Protein AF-A0A2T6DTH4-F1 (afdb_monomer)

Foldseek 3Di:
DDDDDDDDDDDDDDDPPPPVVVVVVVVVVVVVVVVVPDPDDPPPDPDQFKEKEKEFEQDQFKKWKWKAAVPGDIDDIDIDHHRDIDMDIGGFAKIKMKMFTQDPVRDGPDIDIDMDGGDGPHYHYHYDDDPDDPPPPDDDDD

Nearest PDB structures (foldseek):
  8wdk-assembly1_V  TM=6.087E-01  e=9.591E-04  Homo sapiens
  6fwv-assembly1_A  TM=6.649E-01  e=4.064E-03  Bacillus anthracis
  4w9k-assembly3_I  TM=5.792E-01  e=1.974E-03  Homo sapiens
  8qu8-assembly1_A  TM=5.866E-01  e=6.700E-03  Homo sapiens
  8zvj-assembly1_C  TM=5.187E-01  e=5.075E-03  Homo sapiens

Sequence (142 aa):
MLRAVFRAVTAPAARRRFAYGAAVVAALLLVGVFVWRRPGTLRRLTGTAVARLEIVNLCDRTWSIAAAKPGSRPSEPWTIPPKETRTWELPEGEYAFVQALVGPDDKPESTRTFSMQLSADETYRWKLVTLLTDDSGGRSAP

Mean predicted aligned error: 15.82 Å

pLDDT: mean 76.27, std 21.65, range [38.75, 98.06]

Radius of gyration: 34.54 Å; Cα contacts (8 Å, |Δi|>4): 202; chains: 1; bounding box: 94×69×103 Å

Solvent-accessible surface area (backbone atoms only — not comparable to full-atom values): 8994 Å² total; per-residue (Å²): 131,90,87,79,90,87,89,86,87,82,85,79,98,82,86,79,78,69,72,64,60,58,55,55,54,54,52,53,52,53,54,55,54,60,61,70,72,54,90,72,84,82,74,82,81,87,64,86,55,36,15,38,40,39,41,34,31,72,33,95,49,37,34,36,38,29,47,20,43,84,100,47,77,63,47,79,68,45,78,44,53,48,64,39,72,50,78,48,80,40,65,49,46,60,32,42,37,39,40,26,40,39,41,95,83,77,42,74,74,49,75,50,75,51,76,49,78,40,52,53,77,41,79,46,80,46,76,46,75,75,88,76,76,80,85,76,87,76,76,85,75,135

Structure (mmCIF, N/CA/C/O backbone):
data_AF-A0A2T6DTH4-F1
#
_entry.id   AF-A0A2T6DTH4-F1
#
loop_
_atom_site.group_PDB
_atom_site.id
_atom_site.type_symbol
_atom_site.label_atom_id
_atom_site.label_alt_id
_atom_site.label_comp_id
_atom_site.label_asym_id
_atom_site.label_entity_id
_atom_site.label_seq_id
_atom_site.pdbx_PDB_ins_code
_atom_site.Cartn_x
_atom_site.Cartn_y
_atom_site.Cartn_z
_atom_site.occupancy
_atom_site.B_iso_or_equiv
_atom_site.auth_seq_id
_atom_site.auth_comp_id
_atom_site.auth_asym_id
_atom_site.auth_atom_id
_atom_site.pdbx_PDB_model_num
ATOM 1 N N . MET A 1 1 ? -79.738 -50.407 56.975 1.00 38.75 1 MET A N 1
ATOM 2 C CA .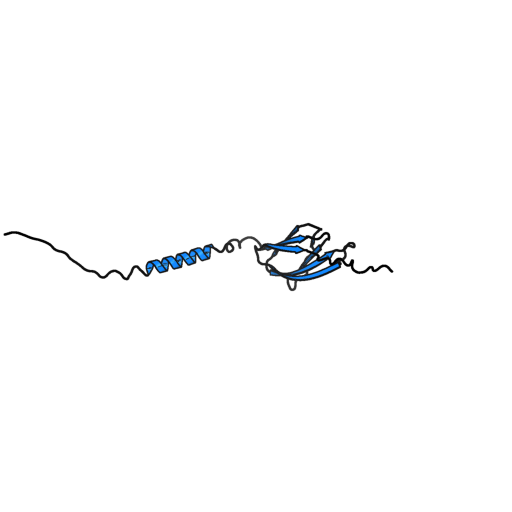 MET A 1 1 ? -78.531 -51.118 56.495 1.00 38.75 1 MET A CA 1
ATOM 3 C C . MET A 1 1 ? -77.645 -50.128 55.742 1.00 38.75 1 MET A C 1
ATOM 5 O O . MET A 1 1 ? -78.193 -49.282 55.053 1.00 38.75 1 MET A O 1
ATOM 9 N N . LEU A 1 2 ? -76.322 -50.208 55.958 1.00 39.44 2 LEU A N 1
ATOM 10 C CA . LEU A 1 2 ? -75.200 -50.102 54.992 1.00 39.44 2 LEU A CA 1
ATOM 11 C C . LEU A 1 2 ? -75.587 -49.789 53.519 1.00 39.44 2 LEU A C 1
ATOM 13 O O . LEU A 1 2 ? -76.546 -50.384 53.051 1.00 39.44 2 LEU A O 1
ATOM 17 N N . ARG A 1 3 ? -74.888 -49.021 52.659 1.00 39.38 3 ARG A N 1
ATOM 18 C CA . ARG A 1 3 ? -73.537 -48.383 52.530 1.00 39.38 3 ARG A CA 1
ATOM 19 C C . ARG A 1 3 ? -73.664 -47.333 51.368 1.00 39.38 3 ARG A C 1
ATOM 21 O O . ARG A 1 3 ? -74.616 -47.457 50.610 1.00 39.38 3 ARG A O 1
ATOM 28 N N . ALA A 1 4 ? -72.785 -46.364 51.055 1.00 46.50 4 ALA A N 1
ATOM 29 C CA . ALA A 1 4 ? -71.625 -45.719 51.703 1.00 46.50 4 ALA A CA 1
ATOM 30 C C . ALA A 1 4 ? -71.079 -44.536 50.831 1.00 46.50 4 ALA A C 1
ATOM 32 O O . ALA A 1 4 ? -71.357 -44.506 49.643 1.00 46.50 4 ALA A O 1
ATOM 33 N N . VAL A 1 5 ? -70.286 -43.622 51.432 1.00 49.88 5 VAL A N 1
ATOM 34 C CA . VAL A 1 5 ? -69.064 -42.909 50.923 1.00 49.88 5 VAL A CA 1
ATOM 35 C C . VAL A 1 5 ? -69.034 -42.455 49.426 1.00 49.88 5 VAL A C 1
ATOM 37 O O . VAL A 1 5 ? -69.076 -43.285 48.530 1.00 49.88 5 VAL A O 1
ATOM 40 N N . PHE A 1 6 ? -68.871 -41.162 49.076 1.00 47.31 6 PHE A N 1
ATOM 41 C CA . PHE A 1 6 ? -67.556 -40.470 49.013 1.00 47.31 6 PHE A CA 1
ATOM 42 C C . PHE A 1 6 ? -67.629 -38.920 49.031 1.00 47.31 6 PHE A C 1
ATOM 44 O O . PHE A 1 6 ? -68.554 -38.313 48.499 1.00 47.31 6 PHE A O 1
ATOM 51 N N . ARG A 1 7 ? -66.588 -38.280 49.595 1.00 46.00 7 ARG A N 1
ATOM 52 C CA . ARG A 1 7 ? -66.260 -36.838 49.466 1.00 46.00 7 ARG A CA 1
ATOM 53 C C . ARG A 1 7 ? -65.436 -36.565 48.194 1.00 46.00 7 ARG A C 1
ATOM 55 O O . ARG A 1 7 ? -64.584 -37.388 47.890 1.00 46.00 7 ARG A O 1
ATOM 62 N N . ALA A 1 8 ? -65.538 -35.363 47.614 1.00 41.84 8 ALA A N 1
ATOM 63 C CA . ALA A 1 8 ? -64.416 -34.465 47.236 1.00 41.84 8 ALA A CA 1
ATOM 64 C C . ALA A 1 8 ? -64.983 -33.262 46.435 1.00 41.84 8 ALA A C 1
ATOM 66 O O . ALA A 1 8 ? -65.789 -33.485 45.545 1.00 41.84 8 ALA A O 1
ATOM 67 N N . VAL A 1 9 ? -64.779 -31.970 46.735 1.00 41.50 9 VAL A N 1
ATOM 68 C CA . VAL A 1 9 ? -63.594 -31.160 47.119 1.00 41.50 9 VAL A CA 1
ATOM 69 C C . VAL A 1 9 ? -62.938 -30.445 45.915 1.00 41.50 9 VAL A C 1
ATOM 71 O O . VAL A 1 9 ? -62.218 -31.039 45.125 1.00 41.50 9 VAL A O 1
ATOM 74 N N . THR A 1 10 ? -63.181 -29.125 45.885 1.00 44.28 10 THR A N 1
ATOM 75 C CA . THR A 1 10 ? -62.393 -27.999 45.322 1.00 44.28 10 THR A CA 1
ATOM 76 C C . THR A 1 10 ? -62.205 -27.752 43.810 1.00 44.28 10 THR A C 1
ATOM 78 O O . THR A 1 10 ? -61.765 -28.588 43.033 1.00 44.28 10 THR A O 1
ATOM 81 N N . ALA A 1 11 ? -62.429 -26.467 43.494 1.00 48.53 11 ALA A N 1
ATOM 82 C CA . ALA A 1 11 ? -61.803 -25.565 42.509 1.00 48.53 11 ALA A CA 1
ATOM 83 C C . ALA A 1 11 ? -60.243 -25.712 42.395 1.00 48.53 11 ALA A C 1
ATOM 85 O O . ALA A 1 11 ? -59.687 -26.421 43.232 1.00 48.53 11 ALA A O 1
ATOM 86 N N . PRO A 1 12 ? -59.487 -25.022 41.485 1.00 50.50 12 PRO A N 1
ATOM 87 C CA . PRO A 1 12 ? -59.800 -23.696 40.927 1.00 50.50 12 PRO A CA 1
ATOM 88 C C . PRO A 1 12 ? -59.339 -23.338 39.492 1.00 50.50 12 PRO A C 1
ATOM 90 O O . PRO A 1 12 ? -58.609 -24.046 38.799 1.00 50.50 12 PRO A O 1
ATOM 93 N N . ALA A 1 13 ? -59.735 -22.132 39.071 1.00 52.84 13 ALA A N 1
ATOM 94 C CA . ALA A 1 13 ? -59.249 -21.464 37.869 1.00 52.84 13 ALA A CA 1
ATOM 95 C C . ALA A 1 13 ? -57.772 -21.029 38.008 1.00 52.84 13 ALA A C 1
ATOM 97 O O . ALA A 1 13 ? -57.468 -20.012 38.627 1.00 52.84 13 ALA A O 1
ATOM 98 N N . ALA A 1 14 ? -56.848 -21.772 37.388 1.00 46.47 14 ALA A N 1
ATOM 99 C CA . ALA A 1 14 ? -55.410 -21.484 37.440 1.00 46.47 14 ALA A CA 1
ATOM 100 C C . ALA A 1 14 ? -54.678 -21.800 36.114 1.00 46.47 14 ALA A C 1
ATOM 102 O O . ALA A 1 14 ? -53.798 -22.653 36.068 1.00 46.47 14 ALA A O 1
ATOM 103 N N . ARG A 1 15 ? -55.035 -21.124 35.006 1.00 51.44 15 ARG A N 1
ATOM 104 C CA . ARG A 1 15 ? -54.416 -21.362 33.673 1.00 51.44 15 ARG A CA 1
ATOM 105 C C . ARG A 1 15 ? -53.818 -20.140 32.949 1.00 51.44 15 ARG A C 1
ATOM 107 O O . ARG A 1 15 ? -53.357 -20.288 31.825 1.00 51.44 15 ARG A O 1
ATOM 114 N N . ARG A 1 16 ? -53.787 -18.940 33.550 1.00 51.50 16 ARG A N 1
ATOM 115 C CA . ARG A 1 16 ? -53.368 -17.695 32.850 1.00 51.50 16 ARG A CA 1
ATOM 116 C C . ARG A 1 16 ? -52.018 -17.074 33.252 1.00 51.50 16 ARG A C 1
ATOM 118 O O . ARG A 1 16 ? -51.630 -16.087 32.643 1.00 51.50 16 ARG A O 1
ATOM 125 N N . ARG A 1 17 ? -51.281 -17.619 34.231 1.00 49.06 17 ARG A N 1
ATOM 126 C CA . ARG A 1 17 ? -50.027 -16.996 34.728 1.00 49.06 17 ARG A CA 1
ATOM 127 C C . ARG A 1 17 ? -48.716 -17.537 34.132 1.00 49.06 17 ARG A C 1
ATOM 129 O O . ARG A 1 17 ? -47.696 -16.881 34.281 1.00 49.06 17 ARG A O 1
ATOM 136 N N . PHE A 1 18 ? -48.727 -18.667 33.421 1.00 46.66 18 PHE A N 1
ATOM 137 C CA . PHE A 1 18 ? -47.492 -19.287 32.906 1.00 46.66 18 PHE A CA 1
ATOM 138 C C . PHE A 1 18 ? -46.999 -18.754 31.547 1.00 46.66 18 PHE A C 1
ATOM 140 O O . PHE A 1 18 ? -45.819 -18.892 31.242 1.00 46.66 18 PHE A O 1
ATOM 147 N N . ALA A 1 19 ? -47.853 -18.109 30.743 1.00 50.75 19 ALA A N 1
ATOM 148 C CA . ALA A 1 19 ? -47.486 -17.687 29.384 1.00 50.75 19 ALA A CA 1
ATOM 149 C C . ALA A 1 19 ? -46.454 -16.538 29.334 1.00 50.75 19 ALA A C 1
ATOM 151 O O . ALA A 1 19 ? -45.647 -16.478 28.411 1.00 50.75 19 ALA A O 1
ATOM 152 N N . TYR A 1 20 ? -46.446 -15.644 30.328 1.00 48.25 20 TYR A N 1
ATOM 153 C CA . TYR A 1 20 ? -45.574 -14.461 30.323 1.00 48.25 20 TYR A CA 1
ATOM 154 C C . TYR A 1 20 ? -44.123 -14.751 30.739 1.00 48.25 20 TYR A C 1
ATOM 156 O O . TYR A 1 20 ? -43.215 -14.061 30.283 1.00 48.25 20 TYR A O 1
ATOM 164 N N . GLY A 1 21 ? -43.877 -15.782 31.558 1.00 47.66 21 GLY A N 1
ATOM 165 C CA . GLY A 1 21 ? -42.522 -16.110 32.022 1.00 47.66 21 GLY A CA 1
ATOM 166 C C . GLY A 1 21 ? -41.600 -16.599 30.900 1.00 47.66 21 GLY A C 1
ATOM 167 O O . GLY A 1 21 ? -40.449 -16.178 30.813 1.00 47.66 21 GLY A O 1
ATOM 168 N N . ALA A 1 22 ? -42.118 -17.439 29.998 1.00 52.84 22 ALA A N 1
ATOM 169 C CA . ALA A 1 22 ? -41.331 -18.022 28.910 1.00 52.84 22 ALA A CA 1
ATOM 170 C C . ALA A 1 22 ? -40.858 -16.977 27.881 1.00 52.84 22 ALA A C 1
ATOM 172 O O . ALA A 1 22 ? -39.717 -17.034 27.422 1.00 52.84 22 ALA A O 1
ATOM 173 N N . ALA A 1 23 ? -41.704 -15.993 27.553 1.00 54.38 23 ALA A N 1
ATOM 174 C CA . ALA A 1 23 ? -41.385 -14.959 26.568 1.00 54.38 23 ALA A CA 1
ATOM 175 C C . ALA A 1 23 ? -40.232 -14.041 27.020 1.00 54.38 23 ALA A C 1
ATOM 177 O O . ALA A 1 23 ? -39.360 -13.704 26.219 1.00 54.38 23 ALA A O 1
ATOM 178 N N . VAL A 1 24 ? -40.188 -13.678 28.308 1.00 56.38 24 VAL A N 1
ATOM 179 C CA . VAL A 1 24 ? -39.130 -12.816 28.865 1.00 56.38 24 VAL A CA 1
ATOM 180 C C . VAL A 1 24 ? -37.779 -13.539 28.893 1.00 56.38 24 VAL A C 1
ATOM 182 O O . VAL A 1 24 ? -36.764 -12.952 28.523 1.00 56.38 24 VAL A O 1
ATOM 185 N N . VAL A 1 25 ? -37.756 -14.827 29.254 1.00 58.56 25 VAL A N 1
ATOM 186 C CA . VAL A 1 25 ? -36.523 -15.636 29.241 1.00 58.56 25 VAL A CA 1
ATOM 187 C C . VAL A 1 25 ? -35.986 -15.810 27.815 1.00 58.56 25 VAL A C 1
ATOM 189 O O . VAL A 1 25 ? -34.786 -15.653 27.594 1.00 58.56 25 VAL A O 1
ATOM 192 N N . ALA A 1 26 ? -36.857 -16.056 26.830 1.00 57.34 26 ALA A N 1
ATOM 193 C CA . ALA A 1 26 ? -36.452 -16.157 25.426 1.00 57.34 26 ALA A CA 1
ATOM 194 C C . ALA A 1 26 ? -35.854 -14.840 24.889 1.00 57.34 26 ALA A C 1
ATOM 196 O O . ALA A 1 26 ? -34.822 -14.861 24.217 1.00 57.34 26 ALA A O 1
ATOM 197 N N . ALA A 1 27 ? -36.450 -13.691 25.230 1.00 56.59 27 ALA A N 1
ATOM 198 C CA . ALA A 1 27 ? -35.930 -12.380 24.843 1.00 56.59 27 ALA A CA 1
ATOM 199 C C . ALA A 1 27 ? -34.546 -12.090 25.458 1.00 56.59 27 ALA A C 1
ATOM 201 O O . ALA A 1 27 ? -33.646 -11.625 24.758 1.00 56.59 27 ALA A O 1
ATOM 202 N N . LEU A 1 28 ? -34.343 -12.414 26.740 1.00 56.06 28 LEU A N 1
ATOM 203 C CA . LEU A 1 28 ? -33.055 -12.222 27.420 1.00 56.06 28 LEU A CA 1
ATOM 204 C C . LEU A 1 28 ? -31.945 -13.120 26.850 1.00 56.06 28 LEU A C 1
ATOM 206 O O . LEU A 1 28 ? -30.815 -12.660 26.684 1.00 56.06 28 LEU A O 1
ATOM 210 N N . LEU A 1 29 ? -32.262 -14.367 26.482 1.00 55.12 29 LEU A N 1
ATOM 211 C CA . LEU A 1 29 ? -31.306 -15.266 25.823 1.00 55.12 29 LEU A CA 1
ATOM 212 C C . LEU A 1 29 ? -30.890 -14.754 24.434 1.00 55.12 29 LEU A C 1
ATOM 214 O O . LEU A 1 29 ? -29.708 -14.810 24.096 1.00 55.12 29 LEU A O 1
ATOM 218 N N . LEU A 1 30 ? -31.821 -14.195 23.652 1.00 51.69 30 LEU A N 1
ATOM 219 C CA . LEU A 1 30 ? -31.501 -13.603 22.348 1.00 51.69 30 LEU A CA 1
ATOM 220 C C . LEU A 1 30 ? -30.589 -12.373 22.474 1.00 51.69 30 LEU A C 1
ATOM 222 O O . LEU A 1 30 ? -29.631 -12.254 21.710 1.00 51.69 30 LEU A O 1
ATOM 226 N N . VAL A 1 31 ? -30.818 -11.499 23.461 1.00 54.09 31 VAL A N 1
ATOM 227 C CA . VAL A 1 31 ? -29.934 -10.345 23.723 1.00 54.09 31 VAL A CA 1
ATOM 228 C C . VAL A 1 31 ? -28.539 -10.802 24.170 1.00 54.09 31 VAL A C 1
ATOM 230 O O . VAL A 1 31 ? -27.542 -10.288 23.662 1.00 54.09 31 VAL A O 1
ATOM 233 N N . GLY A 1 32 ? -28.444 -11.808 25.048 1.00 47.25 32 GLY A N 1
ATOM 234 C CA . GLY A 1 32 ? -27.160 -12.357 25.503 1.00 47.25 32 GLY A CA 1
ATOM 235 C C . GLY A 1 32 ? -26.307 -12.937 24.368 1.00 47.25 32 GLY A C 1
ATOM 236 O O . GLY A 1 32 ? -25.121 -12.623 24.258 1.00 47.25 32 GLY A O 1
ATOM 237 N N . VAL A 1 33 ? -26.913 -13.721 23.470 1.00 53.28 33 VAL A N 1
ATOM 238 C CA . VAL A 1 33 ? -26.211 -14.291 22.304 1.00 53.28 33 VAL A CA 1
ATOM 239 C C . VAL A 1 33 ? -25.806 -13.206 21.297 1.00 53.28 33 VAL A C 1
ATOM 241 O O . VAL A 1 33 ? -24.733 -13.295 20.698 1.00 53.28 33 VAL A O 1
ATOM 244 N N . PHE A 1 34 ? -26.610 -12.149 21.133 1.00 46.25 34 PHE A N 1
ATOM 245 C CA . PHE A 1 34 ? -26.295 -11.053 20.211 1.00 46.25 34 PHE A CA 1
ATOM 246 C C . PHE A 1 34 ? -25.096 -10.207 20.673 1.00 46.25 34 PHE A C 1
ATOM 248 O O . PHE A 1 34 ? -24.294 -9.776 19.845 1.00 46.25 34 PHE A O 1
ATOM 255 N N . VAL A 1 35 ? -24.918 -10.023 21.988 1.00 51.88 35 VAL A N 1
ATOM 256 C CA . VAL A 1 35 ? -23.728 -9.360 22.554 1.00 51.88 35 VAL A CA 1
ATOM 257 C C . VAL A 1 35 ? -22.471 -10.218 22.374 1.00 51.88 35 VAL A C 1
ATOM 259 O O . VAL A 1 35 ? -21.408 -9.688 22.055 1.00 51.88 35 VAL A O 1
ATOM 262 N N . TRP A 1 36 ? -22.578 -11.545 22.508 1.00 46.56 36 TRP A N 1
ATOM 263 C CA . TRP A 1 36 ? -21.414 -12.437 22.422 1.00 46.56 36 TRP A CA 1
ATOM 264 C C . TRP A 1 36 ? -20.893 -12.649 20.989 1.00 46.56 36 TRP A C 1
ATOM 266 O O . TRP A 1 36 ? -19.750 -13.061 20.800 1.00 46.56 36 TRP A O 1
ATOM 276 N N . ARG A 1 37 ? -21.683 -12.298 19.962 1.00 47.78 37 ARG A N 1
ATOM 277 C CA . ARG A 1 37 ? -21.281 -12.381 18.546 1.00 47.78 37 ARG A CA 1
ATOM 278 C C . ARG A 1 37 ? -20.557 -11.137 18.002 1.00 47.78 37 ARG A C 1
ATOM 280 O O . ARG A 1 37 ? -20.435 -11.003 16.787 1.00 47.78 37 ARG A O 1
ATOM 287 N N . ARG A 1 38 ? -20.046 -10.252 18.871 1.00 47.38 38 ARG A N 1
ATOM 288 C CA . ARG A 1 38 ? -19.096 -9.180 18.506 1.00 47.38 38 ARG A CA 1
ATOM 289 C C . ARG A 1 38 ? -17.666 -9.503 18.972 1.00 47.38 38 ARG A C 1
ATOM 291 O O . ARG A 1 38 ? -17.249 -9.020 20.027 1.00 47.38 38 ARG A O 1
ATOM 298 N N . PRO A 1 39 ? -16.878 -10.273 18.198 1.00 47.56 39 PRO A N 1
ATOM 299 C CA . PRO A 1 39 ? -15.441 -10.368 18.425 1.00 47.56 39 PRO A CA 1
ATOM 300 C C . PRO A 1 39 ? -14.791 -9.017 18.078 1.00 47.56 39 PRO A C 1
ATOM 302 O O . PRO A 1 39 ? -14.644 -8.686 16.908 1.00 47.56 39 PRO A O 1
ATOM 305 N N . GLY A 1 40 ? -14.439 -8.212 19.087 1.00 53.28 40 GLY A N 1
ATOM 306 C CA . GLY A 1 40 ? -13.714 -6.950 18.862 1.00 53.28 40 GLY A CA 1
ATOM 307 C C . GLY A 1 40 ? -13.572 -6.011 20.066 1.00 53.28 40 GLY A C 1
ATOM 308 O O . GLY A 1 40 ? -12.606 -5.264 20.149 1.00 53.28 40 GLY A O 1
ATOM 309 N N . THR A 1 41 ? -14.473 -6.046 21.051 1.00 52.44 41 THR A N 1
ATOM 310 C CA . THR A 1 41 ? -14.518 -5.007 22.106 1.00 52.44 41 THR A CA 1
ATOM 311 C C . THR A 1 41 ? -13.519 -5.154 23.262 1.00 52.44 41 THR A C 1
ATOM 313 O O . THR A 1 41 ? -13.431 -4.240 24.078 1.00 52.44 41 THR A O 1
ATOM 316 N N . LEU A 1 42 ? -12.755 -6.251 23.360 1.00 51.84 42 LEU A N 1
ATOM 317 C CA . LEU A 1 42 ? -11.928 -6.550 24.548 1.00 51.84 42 LEU A CA 1
ATOM 318 C C . LEU A 1 42 ?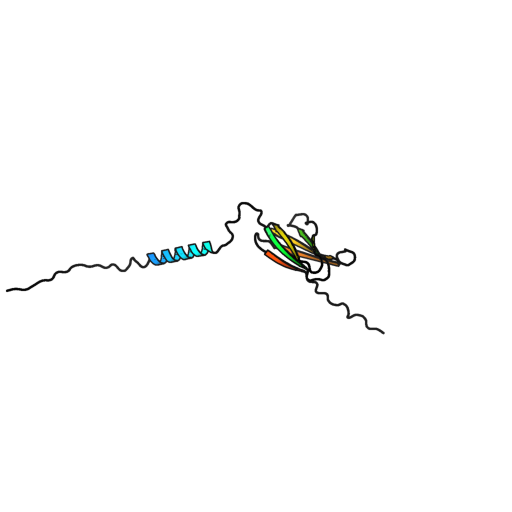 -10.406 -6.397 24.372 1.00 51.84 42 LEU A C 1
ATOM 320 O O . LEU A 1 42 ? -9.680 -6.524 25.354 1.00 51.84 42 LEU A O 1
ATOM 324 N N . ARG A 1 43 ? -9.887 -6.089 23.173 1.00 49.09 43 ARG A N 1
ATOM 325 C CA . ARG A 1 43 ? -8.426 -5.983 22.937 1.00 49.09 43 ARG A CA 1
ATOM 326 C C . ARG A 1 43 ? -7.849 -4.567 23.126 1.00 49.09 43 ARG A C 1
ATOM 328 O O . ARG A 1 43 ? -6.701 -4.303 22.788 1.00 49.09 43 ARG A O 1
ATOM 335 N N . ARG A 1 44 ? -8.632 -3.639 23.682 1.00 50.03 44 ARG A N 1
ATOM 336 C CA . ARG A 1 44 ? -8.378 -2.187 23.636 1.00 50.03 44 ARG A CA 1
ATOM 337 C C . ARG A 1 44 ? -7.648 -1.621 24.869 1.00 50.03 44 ARG A C 1
ATOM 339 O O . ARG A 1 44 ? -8.060 -0.587 25.384 1.00 50.03 44 ARG A O 1
ATOM 346 N N . LEU A 1 45 ? -6.612 -2.305 25.375 1.00 53.84 45 LEU A N 1
ATOM 347 C CA . LEU A 1 45 ? -5.955 -1.928 26.646 1.00 53.84 45 LEU A CA 1
ATOM 348 C C . LEU A 1 45 ? -4.424 -1.748 26.633 1.00 53.84 45 LEU A C 1
ATOM 350 O O . LEU A 1 45 ? -3.921 -1.133 27.568 1.00 53.84 45 LEU A O 1
ATOM 354 N N . THR A 1 46 ? -3.670 -2.223 25.631 1.00 57.19 46 THR A N 1
ATOM 355 C CA . THR A 1 46 ? -2.183 -2.159 25.679 1.00 57.19 46 THR A CA 1
ATOM 356 C C . THR A 1 46 ? -1.449 -1.954 24.345 1.00 57.19 46 THR A C 1
ATOM 358 O O . THR A 1 46 ? -0.221 -1.967 24.335 1.00 57.19 46 THR A O 1
ATOM 361 N N . GLY A 1 47 ? -2.140 -1.728 23.224 1.00 62.03 47 GLY A N 1
ATOM 362 C CA . GLY A 1 47 ? -1.490 -1.470 21.932 1.00 62.03 47 GLY A CA 1
ATOM 363 C C . GLY A 1 47 ? -2.216 -0.409 21.114 1.00 62.03 47 GLY A C 1
ATOM 364 O O . GLY A 1 47 ? -3.444 -0.334 21.153 1.00 62.03 47 GLY A O 1
ATOM 365 N N . THR A 1 48 ? -1.461 0.401 20.367 1.00 73.75 48 THR A N 1
ATOM 366 C CA . THR A 1 48 ? -2.025 1.288 19.340 1.00 73.75 48 THR A CA 1
ATOM 367 C C . THR A 1 48 ? -2.757 0.427 18.321 1.00 73.75 48 THR A C 1
ATOM 369 O O . THR A 1 48 ? -2.158 -0.466 17.726 1.00 73.75 48 THR A O 1
ATOM 372 N N . ALA A 1 49 ? -4.050 0.673 18.136 1.00 84.88 49 ALA A N 1
ATOM 373 C CA . ALA A 1 49 ? -4.854 -0.115 17.219 1.00 84.88 49 ALA A CA 1
ATOM 374 C C . ALA A 1 49 ? -4.465 0.231 15.768 1.00 84.88 49 ALA A C 1
ATOM 376 O O . ALA A 1 49 ? -4.550 1.390 15.349 1.00 84.88 49 ALA A O 1
ATOM 377 N N . VAL A 1 50 ? -3.976 -0.769 15.031 1.00 93.12 50 VAL A N 1
ATOM 378 C CA . VAL A 1 50 ? -3.449 -0.620 13.667 1.00 93.12 50 VAL A CA 1
ATOM 379 C C . VAL A 1 50 ? -4.307 -1.380 12.666 1.00 93.12 50 VAL A C 1
ATOM 381 O O . VAL A 1 50 ? -4.804 -2.469 12.946 1.00 93.12 50 VAL A O 1
ATOM 384 N N . ALA A 1 51 ? -4.464 -0.792 11.489 1.00 96.31 51 ALA A N 1
ATOM 385 C CA . ALA A 1 51 ? -4.885 -1.464 10.276 1.00 96.31 51 ALA A CA 1
ATOM 386 C C . ALA A 1 51 ? -3.664 -2.096 9.598 1.00 96.31 51 ALA A C 1
ATOM 388 O O . ALA A 1 51 ? -2.570 -1.519 9.598 1.00 96.31 51 ALA A O 1
ATOM 389 N N . ARG A 1 52 ? -3.856 -3.249 8.958 1.00 96.75 52 ARG A N 1
ATOM 390 C CA . ARG A 1 52 ? -2.833 -3.893 8.130 1.00 96.75 52 ARG A CA 1
ATOM 391 C C . ARG A 1 52 ? -3.158 -3.701 6.654 1.00 96.75 52 ARG A C 1
ATOM 393 O O . ARG A 1 52 ? -4.249 -4.040 6.211 1.00 96.75 52 ARG A O 1
ATOM 400 N N . LEU A 1 53 ? -2.203 -3.199 5.880 1.00 97.38 53 LEU A N 1
ATOM 401 C CA . LEU A 1 53 ? -2.319 -3.015 4.438 1.00 97.38 53 LEU A CA 1
ATOM 402 C C . LEU A 1 53 ? -1.308 -3.918 3.721 1.00 97.38 53 LEU A C 1
ATOM 404 O O . LEU A 1 53 ? -0.106 -3.667 3.742 1.00 97.38 53 LEU A O 1
ATOM 408 N N . GLU A 1 54 ? -1.800 -4.980 3.088 1.00 98.06 54 GLU A N 1
ATOM 409 C CA . GLU A 1 54 ? -1.018 -5.865 2.224 1.00 98.06 54 GLU A CA 1
ATOM 410 C C . GLU A 1 54 ? -1.006 -5.313 0.796 1.00 98.06 54 GLU A C 1
ATOM 412 O O . GLU A 1 54 ? -2.025 -5.340 0.097 1.00 98.06 54 GLU A O 1
ATOM 417 N N . ILE A 1 55 ? 0.149 -4.824 0.350 1.00 97.31 55 ILE A N 1
ATOM 418 C CA . ILE A 1 55 ? 0.346 -4.280 -0.992 1.00 97.31 55 ILE A CA 1
ATOM 419 C C . ILE A 1 55 ? 1.077 -5.324 -1.836 1.00 97.31 55 ILE A C 1
ATOM 421 O O . ILE A 1 55 ? 2.236 -5.653 -1.586 1.00 97.31 55 ILE A O 1
ATOM 425 N N . VAL A 1 56 ? 0.380 -5.866 -2.832 1.00 97.75 56 VAL A N 1
ATOM 426 C CA . VAL A 1 56 ? 0.853 -6.938 -3.716 1.00 97.75 56 VAL A CA 1
ATOM 427 C C . VAL A 1 56 ? 1.196 -6.342 -5.074 1.00 97.75 56 VAL A C 1
ATOM 429 O O . VAL A 1 56 ? 0.293 -5.935 -5.809 1.00 97.75 56 VAL A O 1
ATOM 432 N N . ASN A 1 57 ? 2.473 -6.322 -5.443 1.00 96.88 57 ASN A N 1
ATOM 433 C CA . ASN A 1 57 ? 2.885 -5.942 -6.786 1.00 96.88 57 ASN A CA 1
ATOM 434 C C . ASN A 1 57 ? 2.744 -7.133 -7.738 1.00 96.88 57 ASN A C 1
ATOM 436 O O . ASN A 1 57 ? 3.444 -8.130 -7.604 1.00 96.88 57 ASN A O 1
ATOM 440 N N . LEU A 1 58 ? 1.836 -7.040 -8.712 1.00 95.62 58 LEU A N 1
ATOM 441 C CA . LEU A 1 58 ? 1.682 -8.057 -9.759 1.00 95.62 58 LEU A CA 1
ATOM 442 C C . LEU A 1 58 ? 2.433 -7.687 -11.050 1.00 95.62 58 LEU A C 1
ATOM 444 O O . LEU A 1 58 ? 2.488 -8.488 -11.985 1.00 95.62 58 LEU A O 1
ATOM 448 N N . CYS A 1 59 ? 3.034 -6.497 -11.100 1.00 92.81 59 CYS A N 1
ATOM 449 C CA . CYS A 1 59 ? 3.744 -5.963 -12.257 1.00 92.81 59 CYS A CA 1
ATOM 450 C C . CYS A 1 59 ? 5.203 -6.443 -12.307 1.00 92.81 59 CYS A C 1
ATOM 452 O O . CYS A 1 59 ? 5.776 -6.884 -11.309 1.00 92.81 59 CYS A O 1
ATOM 454 N N . ASP A 1 60 ? 5.815 -6.288 -13.479 1.00 92.56 60 ASP A N 1
ATOM 455 C CA . ASP A 1 60 ? 7.246 -6.513 -13.742 1.00 92.56 60 ASP A CA 1
ATOM 456 C C . ASP A 1 60 ? 8.089 -5.235 -13.545 1.00 92.56 60 ASP A C 1
ATOM 458 O O . ASP A 1 60 ? 9.235 -5.153 -13.974 1.00 92.56 60 ASP A O 1
ATOM 462 N N . ARG A 1 61 ? 7.508 -4.217 -12.897 1.00 91.88 61 ARG A N 1
ATOM 463 C CA . ARG 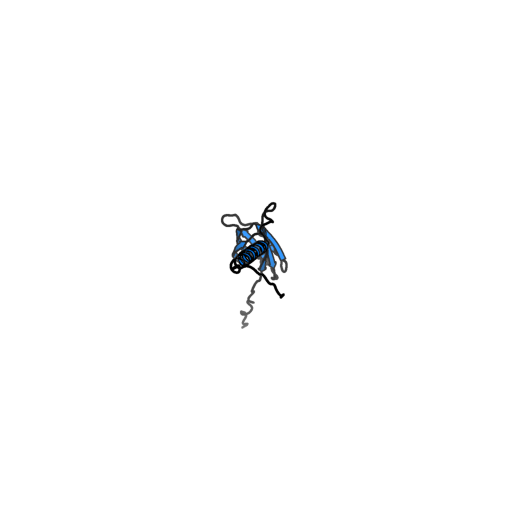A 1 61 ? 8.117 -2.911 -12.611 1.00 91.88 61 ARG A CA 1
ATOM 464 C C . ARG A 1 61 ? 7.980 -2.560 -11.135 1.00 91.88 61 ARG A C 1
ATOM 466 O O . ARG A 1 61 ? 7.046 -3.008 -10.463 1.00 91.88 61 ARG A O 1
ATOM 473 N N . THR A 1 62 ? 8.911 -1.749 -10.654 1.00 95.31 62 THR A N 1
ATOM 474 C CA . THR A 1 62 ? 8.940 -1.237 -9.284 1.00 95.31 62 THR A CA 1
ATOM 475 C C . THR A 1 62 ? 7.856 -0.179 -9.078 1.00 95.31 62 THR A C 1
ATOM 477 O O . THR A 1 62 ? 7.599 0.649 -9.952 1.00 95.31 62 THR A O 1
ATOM 480 N N . TRP A 1 63 ? 7.237 -0.181 -7.901 1.00 96.81 63 TRP A N 1
ATOM 481 C CA . TRP A 1 63 ? 6.323 0.874 -7.462 1.00 96.81 63 TRP A CA 1
ATOM 482 C C . TRP A 1 63 ? 6.885 1.612 -6.250 1.00 96.81 63 TRP A C 1
ATOM 484 O O . TRP A 1 63 ? 7.606 1.031 -5.445 1.00 96.81 63 TRP A O 1
ATOM 494 N N . SER A 1 64 ? 6.513 2.878 -6.097 1.00 96.88 64 SER A N 1
ATOM 495 C CA . SER A 1 64 ? 6.787 3.697 -4.917 1.00 96.88 64 SER A CA 1
ATOM 496 C C . SER A 1 64 ? 5.463 4.189 -4.335 1.00 96.88 64 SER A C 1
ATOM 498 O O . SER A 1 64 ? 4.648 4.767 -5.058 1.00 96.88 64 SER A O 1
ATOM 500 N N . ILE A 1 65 ? 5.214 3.914 -3.053 1.00 97.19 65 ILE A N 1
ATOM 501 C CA . ILE A 1 65 ? 3.951 4.218 -2.370 1.00 97.19 65 ILE A CA 1
ATOM 502 C C . ILE A 1 65 ? 4.220 5.106 -1.152 1.00 97.19 65 ILE A C 1
ATOM 504 O O . ILE A 1 65 ? 4.987 4.729 -0.273 1.00 97.19 65 ILE A O 1
ATOM 508 N N . ALA A 1 66 ? 3.553 6.251 -1.047 1.00 97.25 66 ALA A N 1
ATOM 509 C CA . ALA 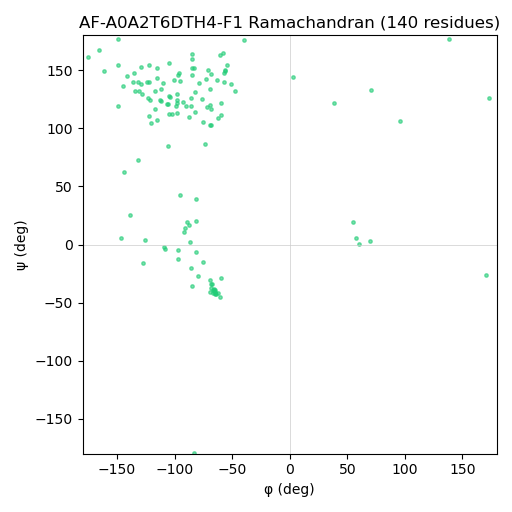A 1 66 ? 3.575 7.107 0.141 1.00 97.25 66 ALA A CA 1
ATOM 510 C C . ALA A 1 66 ? 2.154 7.326 0.678 1.00 97.25 66 ALA A C 1
ATOM 512 O O . ALA A 1 66 ? 1.181 7.256 -0.074 1.00 97.25 66 ALA A O 1
ATOM 513 N N . ALA A 1 67 ? 2.028 7.616 1.973 1.00 97.44 67 ALA A N 1
ATOM 514 C CA . ALA A 1 67 ? 0.746 7.870 2.625 1.00 97.44 67 ALA A CA 1
ATOM 515 C C . ALA A 1 67 ? 0.806 9.149 3.467 1.00 97.44 67 ALA A C 1
ATOM 517 O O . ALA A 1 67 ? 1.793 9.405 4.155 1.00 97.44 67 ALA A O 1
ATOM 518 N N . ALA A 1 68 ? -0.260 9.945 3.444 1.00 97.06 68 ALA A N 1
ATOM 519 C CA . ALA A 1 68 ? -0.405 11.145 4.261 1.00 97.06 68 ALA A CA 1
ATOM 520 C C . ALA A 1 68 ? -1.767 11.141 4.964 1.00 97.06 68 ALA A C 1
ATOM 522 O O . ALA A 1 68 ? -2.793 10.939 4.314 1.00 97.06 68 ALA A O 1
ATOM 523 N N . LYS A 1 69 ? -1.802 11.411 6.275 1.00 95.75 69 LYS A N 1
ATOM 524 C CA . LYS A 1 69 ? -3.058 11.813 6.929 1.00 95.75 69 LYS A CA 1
ATOM 525 C C . LYS A 1 69 ? -3.432 13.237 6.484 1.00 95.75 69 LYS A C 1
ATOM 527 O O . LYS A 1 69 ? -2.521 14.033 6.231 1.00 95.75 69 LYS A O 1
ATOM 532 N N . PRO A 1 70 ? -4.727 13.601 6.424 1.00 92.88 70 PRO A N 1
ATOM 533 C CA . PRO A 1 70 ? -5.152 14.978 6.176 1.00 92.88 70 PRO A CA 1
ATOM 534 C C . PRO A 1 70 ? -4.398 15.985 7.061 1.00 92.88 70 PRO A C 1
ATOM 536 O O . PRO A 1 70 ? -4.230 15.771 8.262 1.00 92.88 70 PRO A O 1
ATOM 539 N N . GLY A 1 71 ? -3.879 17.058 6.456 1.00 91.31 71 GLY A N 1
ATOM 540 C CA . GLY A 1 71 ? -3.091 18.089 7.149 1.00 91.31 71 GLY A CA 1
ATOM 541 C C . GLY A 1 71 ? -1.693 17.668 7.632 1.00 91.31 71 GLY A C 1
ATOM 542 O O . GLY A 1 71 ? -1.013 18.473 8.261 1.00 91.31 71 GLY A O 1
ATOM 543 N N . SER A 1 72 ? -1.241 16.441 7.350 1.00 94.12 72 SER A N 1
ATOM 544 C CA . SER A 1 72 ? 0.078 15.930 7.754 1.00 94.12 72 SER A CA 1
ATOM 545 C C . SER A 1 72 ? 1.060 15.879 6.580 1.00 94.12 72 SER A C 1
ATOM 547 O O . SER A 1 72 ? 0.662 15.761 5.421 1.00 94.12 72 SER A O 1
ATOM 549 N N . ARG A 1 73 ? 2.368 15.912 6.871 1.00 92.75 73 ARG A N 1
ATOM 550 C CA . ARG A 1 73 ? 3.403 15.624 5.864 1.00 92.75 73 ARG A CA 1
ATOM 551 C C . ARG A 1 73 ? 3.261 14.165 5.380 1.00 92.75 73 ARG A C 1
ATOM 553 O O . ARG A 1 73 ? 3.004 13.299 6.219 1.00 92.75 73 ARG A O 1
ATOM 560 N N . PRO A 1 74 ? 3.457 13.870 4.080 1.00 92.44 74 PRO A N 1
ATOM 561 C CA . PRO A 1 74 ? 3.553 12.494 3.600 1.00 92.44 74 PRO A CA 1
ATOM 562 C C . PRO A 1 74 ? 4.657 11.703 4.305 1.00 92.44 74 PRO A C 1
ATOM 564 O O . PRO A 1 74 ? 5.688 12.264 4.688 1.00 92.44 74 PRO A O 1
ATOM 567 N N . SER A 1 75 ? 4.443 10.394 4.434 1.00 94.00 75 SER A N 1
ATOM 568 C CA . SER A 1 75 ? 5.477 9.440 4.824 1.00 94.00 75 SER A CA 1
ATOM 569 C C . SER A 1 75 ? 6.661 9.477 3.857 1.00 94.00 75 SER A C 1
ATOM 571 O O . SER A 1 75 ? 6.555 9.948 2.721 1.00 94.00 75 SER A O 1
ATOM 573 N N . GLU A 1 76 ? 7.779 8.894 4.280 1.00 94.25 76 GLU A N 1
ATOM 574 C CA . GLU A 1 76 ? 8.799 8.469 3.328 1.00 94.25 76 GLU A CA 1
ATOM 575 C C . GLU A 1 76 ? 8.178 7.486 2.307 1.00 94.25 76 GLU A C 1
ATOM 577 O O . GLU A 1 76 ? 7.317 6.682 2.697 1.00 94.25 76 GLU A O 1
ATOM 582 N N . PRO A 1 77 ? 8.530 7.565 1.009 1.00 94.12 77 PRO A N 1
ATOM 583 C CA . PRO A 1 77 ? 8.015 6.637 0.011 1.00 94.12 77 PRO A CA 1
ATOM 584 C C . PRO A 1 77 ? 8.568 5.224 0.214 1.00 94.12 77 PRO A C 1
ATOM 586 O O . PRO A 1 77 ? 9.767 5.023 0.390 1.00 94.12 77 PRO A O 1
ATOM 589 N N . TRP A 1 78 ? 7.686 4.234 0.150 1.00 94.56 78 TRP A N 1
ATOM 590 C CA . TRP A 1 78 ? 8.009 2.821 0.276 1.00 94.56 78 TRP A CA 1
ATOM 591 C C . TRP A 1 78 ? 8.101 2.161 -1.097 1.00 94.56 78 TRP A C 1
ATOM 593 O O . TRP A 1 78 ? 7.125 2.112 -1.849 1.00 94.56 78 TRP A O 1
ATOM 603 N N . THR A 1 79 ? 9.281 1.634 -1.412 1.00 95.81 79 THR A N 1
ATOM 604 C CA . THR A 1 79 ? 9.552 0.940 -2.673 1.00 95.81 79 THR A CA 1
ATOM 605 C C . THR A 1 79 ? 9.087 -0.514 -2.606 1.00 95.81 79 THR A C 1
ATOM 607 O O . THR A 1 79 ? 9.418 -1.244 -1.672 1.00 95.81 79 THR A O 1
ATOM 610 N N . ILE A 1 80 ? 8.340 -0.948 -3.620 1.00 96.50 80 ILE A N 1
ATOM 611 C CA . ILE A 1 80 ? 7.795 -2.301 -3.756 1.00 96.50 80 ILE A CA 1
ATOM 612 C C . I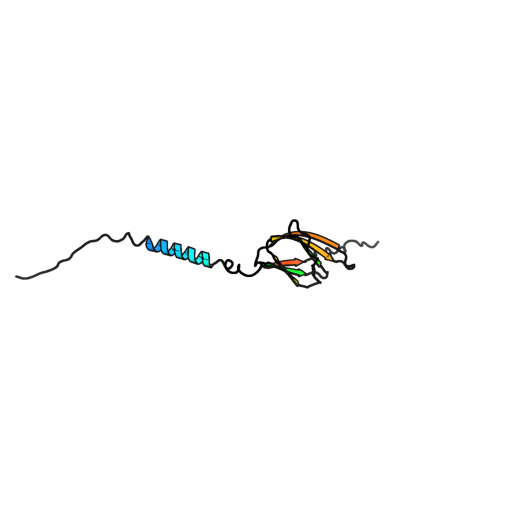LE A 1 80 ? 8.338 -2.908 -5.060 1.00 96.50 80 ILE A C 1
ATOM 614 O O . ILE A 1 80 ? 7.882 -2.527 -6.145 1.00 96.50 80 ILE A O 1
ATOM 618 N N . PRO A 1 81 ? 9.320 -3.827 -4.979 1.00 95.94 81 PRO A N 1
ATOM 619 C CA . PRO A 1 81 ? 9.914 -4.482 -6.143 1.00 95.94 81 PRO A CA 1
ATOM 620 C C . PRO A 1 81 ? 8.906 -5.287 -6.985 1.00 95.94 81 PRO A C 1
ATOM 622 O O . PRO A 1 81 ? 7.807 -5.601 -6.509 1.00 95.94 81 PRO A O 1
ATOM 625 N N . PRO A 1 82 ? 9.255 -5.640 -8.237 1.00 95.81 82 PRO A N 1
ATOM 626 C CA . PRO A 1 82 ? 8.453 -6.519 -9.088 1.00 95.81 82 PRO A CA 1
ATOM 627 C C . PRO A 1 82 ? 8.071 -7.829 -8.390 1.00 95.81 82 PRO A C 1
ATOM 629 O O . PRO A 1 82 ? 8.899 -8.445 -7.725 1.00 95.81 82 PRO A O 1
ATOM 632 N N . LYS A 1 83 ? 6.820 -8.271 -8.568 1.00 95.62 83 LYS A N 1
ATOM 633 C CA . LYS A 1 83 ? 6.265 -9.534 -8.026 1.00 95.62 83 LYS A CA 1
ATOM 634 C C . LYS A 1 83 ? 6.315 -9.711 -6.494 1.00 95.62 83 LYS A C 1
ATOM 636 O O . LYS A 1 83 ? 5.930 -10.770 -6.000 1.00 95.62 83 LYS A O 1
ATOM 641 N N . GLU A 1 84 ? 6.737 -8.705 -5.727 1.00 97.56 84 GLU A N 1
ATOM 642 C CA . GLU A 1 84 ? 6.773 -8.772 -4.263 1.00 97.56 84 GLU A CA 1
ATOM 643 C C . GLU A 1 84 ? 5.437 -8.407 -3.598 1.00 97.56 84 GLU A C 1
ATOM 645 O O . GLU A 1 84 ? 4.581 -7.719 -4.155 1.00 97.56 84 GLU A O 1
ATOM 650 N N . THR A 1 85 ? 5.277 -8.838 -2.345 1.00 97.31 85 THR A N 1
ATOM 651 C CA . THR A 1 85 ? 4.242 -8.335 -1.432 1.00 97.31 85 THR A CA 1
ATOM 652 C C . THR A 1 85 ? 4.910 -7.654 -0.245 1.00 97.31 85 THR A C 1
ATOM 654 O O . THR A 1 85 ? 5.820 -8.218 0.360 1.00 97.31 85 THR A O 1
ATOM 657 N N . ARG A 1 86 ? 4.450 -6.451 0.103 1.00 97.25 86 ARG A N 1
ATOM 658 C CA . ARG A 1 86 ? 4.899 -5.697 1.278 1.00 97.25 86 ARG A CA 1
ATOM 659 C C . ARG A 1 86 ? 3.704 -5.399 2.176 1.00 97.25 86 ARG A C 1
ATOM 661 O O . ARG A 1 86 ? 2.624 -5.073 1.689 1.00 97.25 86 ARG A O 1
ATOM 668 N N . THR A 1 87 ? 3.906 -5.506 3.483 1.00 96.75 87 THR A N 1
ATOM 669 C CA . THR A 1 87 ? 2.862 -5.281 4.488 1.00 96.75 87 THR A CA 1
ATOM 670 C C . THR A 1 87 ? 3.181 -4.020 5.267 1.00 96.75 87 THR A C 1
ATOM 672 O O . THR A 1 87 ? 4.253 -3.920 5.860 1.00 96.75 87 THR A O 1
ATOM 675 N N . TRP A 1 88 ? 2.249 -3.073 5.273 1.00 95.38 88 TRP A N 1
ATOM 676 C CA . TRP A 1 88 ? 2.359 -1.814 5.997 1.00 95.38 88 TRP A CA 1
ATOM 677 C C . TRP A 1 88 ? 1.324 -1.790 7.121 1.00 95.38 88 TRP A C 1
ATOM 679 O O . TRP A 1 88 ? 0.133 -1.978 6.877 1.00 95.38 88 TRP A O 1
ATOM 689 N N . GLU A 1 89 ? 1.766 -1.578 8.357 1.00 95.31 89 GLU A N 1
ATOM 690 C CA . GLU A 1 89 ? 0.872 -1.367 9.497 1.00 95.31 89 GLU A CA 1
ATOM 691 C C . GLU A 1 89 ? 0.738 0.136 9.763 1.00 95.31 89 GLU A C 1
ATOM 693 O O . GLU A 1 89 ? 1.731 0.851 9.907 1.00 95.31 89 GLU A O 1
ATOM 698 N N . LEU A 1 90 ? -0.503 0.622 9.769 1.00 94.62 90 LEU A N 1
ATOM 699 C CA . LEU A 1 90 ? -0.857 2.036 9.878 1.00 94.62 90 LEU A CA 1
ATOM 700 C C . LEU A 1 90 ? -1.907 2.210 10.986 1.00 94.62 90 LEU A C 1
ATOM 702 O O . LEU A 1 90 ? -2.831 1.403 11.061 1.00 94.62 90 LEU A O 1
ATOM 706 N N . PRO A 1 91 ? -1.822 3.241 11.846 1.00 95.25 91 PRO A N 1
ATOM 707 C CA . PRO A 1 91 ? -2.905 3.575 12.773 1.00 95.25 91 PRO A CA 1
ATOM 708 C C . PRO A 1 91 ? -4.245 3.789 12.055 1.00 95.25 91 PRO A C 1
ATOM 710 O O . PRO A 1 91 ? -4.265 4.217 10.904 1.00 95.25 91 PRO A O 1
ATOM 713 N N . GLU A 1 92 ? -5.366 3.587 12.749 1.00 95.25 92 GLU A N 1
ATOM 714 C CA . GLU A 1 92 ? -6.690 3.913 12.195 1.00 95.25 92 GLU A CA 1
ATOM 715 C C . GLU A 1 92 ? -6.808 5.391 11.751 1.00 95.25 92 GLU A C 1
ATOM 717 O O . GLU A 1 92 ? -6.144 6.293 12.287 1.00 95.25 92 GLU A O 1
ATOM 722 N N . GLY A 1 93 ? -7.647 5.646 10.742 1.00 95.56 93 GLY A N 1
ATOM 723 C CA . GLY A 1 93 ? -7.921 6.984 10.211 1.00 95.56 93 GLY A CA 1
ATOM 724 C C . GLY A 1 93 ? -8.009 7.061 8.686 1.00 95.56 93 GLY A C 1
ATOM 725 O O . GLY A 1 93 ? -7.790 6.083 7.976 1.00 95.56 93 GLY A O 1
ATOM 726 N N . GLU A 1 94 ? -8.326 8.253 8.187 1.00 97.62 94 GLU A N 1
ATOM 727 C CA . GLU A 1 94 ? -8.289 8.571 6.759 1.00 97.62 94 GLU A CA 1
ATOM 728 C C . GLU A 1 94 ? -6.849 8.843 6.297 1.00 97.62 94 GLU A C 1
ATOM 730 O O . GLU A 1 94 ? -6.078 9.519 6.987 1.00 97.62 94 GLU A O 1
ATOM 735 N N . TYR A 1 95 ? -6.504 8.339 5.113 1.00 97.81 95 TYR A N 1
ATOM 736 C CA . TYR A 1 95 ? -5.221 8.560 4.455 1.00 97.81 95 TYR A CA 1
ATOM 737 C C . TYR A 1 95 ? -5.407 8.866 2.970 1.00 97.81 95 TYR A C 1
ATOM 739 O O . TYR A 1 95 ? -6.178 8.196 2.283 1.00 97.81 95 TYR A O 1
ATOM 747 N N . ALA A 1 96 ? -4.624 9.815 2.459 1.00 97.69 96 ALA A N 1
ATOM 748 C CA . ALA A 1 96 ? -4.349 9.962 1.038 1.00 97.69 96 ALA A CA 1
ATOM 749 C C . ALA A 1 96 ? -3.105 9.133 0.682 1.00 97.69 96 ALA A C 1
ATOM 751 O O . ALA A 1 96 ? -2.015 9.380 1.207 1.00 97.69 96 ALA A O 1
ATOM 752 N N . PHE A 1 97 ? -3.266 8.159 -0.209 1.00 97.38 97 PHE A N 1
ATOM 753 C CA . PHE A 1 97 ? -2.188 7.337 -0.749 1.00 97.38 97 PHE A CA 1
ATOM 754 C C . PHE A 1 97 ? -1.750 7.875 -2.106 1.00 97.38 97 PHE A C 1
ATOM 756 O O . PHE A 1 97 ? -2.573 8.068 -3.001 1.00 97.38 97 PHE A O 1
ATOM 763 N N . VAL A 1 98 ? -0.444 8.075 -2.266 1.00 96.50 98 VAL A N 1
ATOM 764 C CA . VAL A 1 98 ? 0.206 8.395 -3.539 1.00 96.50 98 VAL A CA 1
ATOM 765 C C . VAL A 1 98 ? 0.932 7.142 -4.010 1.00 96.50 98 VAL A C 1
ATOM 767 O O . VAL A 1 98 ? 1.797 6.631 -3.305 1.00 96.50 98 VAL A O 1
ATOM 770 N N . GLN A 1 99 ? 0.583 6.649 -5.195 1.00 96.00 99 GLN A N 1
ATOM 771 C CA . GLN A 1 99 ? 1.276 5.552 -5.871 1.00 96.00 99 GLN A CA 1
ATOM 772 C C . GLN A 1 99 ? 1.983 6.086 -7.117 1.00 96.00 99 GLN A C 1
ATOM 774 O O . GLN A 1 99 ? 1.375 6.811 -7.904 1.00 96.00 99 GLN A O 1
ATOM 779 N N . ALA A 1 100 ? 3.241 5.709 -7.317 1.00 95.44 100 ALA A N 1
ATOM 780 C CA . ALA A 1 100 ? 4.013 6.026 -8.509 1.00 95.44 100 ALA A CA 1
ATOM 781 C C . ALA A 1 100 ? 4.628 4.754 -9.103 1.00 95.44 100 ALA A C 1
ATOM 783 O O . ALA A 1 100 ? 5.282 3.986 -8.397 1.00 95.44 100 ALA A O 1
ATOM 784 N N . LEU A 1 101 ? 4.428 4.544 -10.403 1.00 94.06 101 LEU A N 1
ATOM 785 C CA . LEU A 1 101 ? 5.167 3.548 -11.174 1.00 94.06 101 LEU A CA 1
ATOM 786 C C . LEU A 1 101 ? 6.572 4.096 -11.442 1.00 94.06 101 LEU A C 1
ATOM 788 O O . LEU A 1 101 ? 6.697 5.202 -11.974 1.00 94.06 101 LEU A O 1
ATOM 792 N N . VAL A 1 102 ? 7.607 3.346 -11.070 1.00 92.31 102 VAL A N 1
ATOM 793 C CA . VAL A 1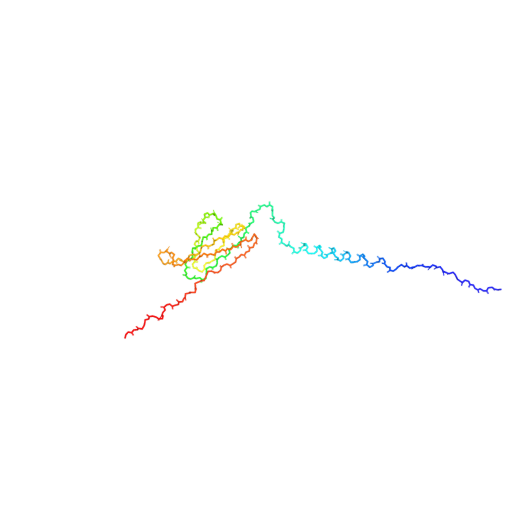 102 ? 9.007 3.741 -11.261 1.00 92.31 102 VAL A CA 1
ATOM 794 C C . VAL A 1 102 ? 9.504 3.172 -12.591 1.00 92.31 102 VAL A C 1
ATOM 796 O O . VAL A 1 102 ? 9.432 1.962 -12.822 1.00 92.31 102 VAL A O 1
ATOM 799 N N . GLY A 1 103 ? 9.973 4.056 -13.470 1.00 86.94 103 GLY A N 1
ATOM 800 C CA . GLY A 1 103 ? 10.553 3.707 -14.764 1.00 86.94 103 GLY A CA 1
ATOM 801 C C . GLY A 1 103 ? 12.032 3.311 -14.686 1.00 86.94 103 GLY A C 1
ATOM 802 O O . GLY A 1 103 ? 12.621 3.338 -13.607 1.00 86.94 103 GLY A O 1
ATOM 803 N N . PRO A 1 104 ? 12.659 2.983 -15.832 1.00 82.88 104 PRO A N 1
ATOM 804 C CA . PRO A 1 104 ? 14.042 2.494 -15.887 1.00 82.88 104 PRO A CA 1
ATOM 805 C C . PRO A 1 104 ? 15.101 3.455 -15.321 1.00 82.88 104 PRO A C 1
ATOM 807 O O . PRO A 1 104 ? 16.120 2.998 -14.818 1.00 82.88 104 PRO A O 1
ATOM 810 N N . ASP A 1 105 ? 14.851 4.767 -15.378 1.00 87.81 105 ASP A N 1
ATOM 811 C CA . ASP A 1 105 ? 15.759 5.825 -14.898 1.00 87.81 105 ASP A CA 1
ATOM 812 C C . ASP A 1 105 ? 15.534 6.197 -13.410 1.00 87.81 105 ASP A C 1
ATOM 814 O O . ASP A 1 105 ? 15.834 7.323 -13.007 1.00 87.81 105 ASP A O 1
ATOM 818 N N . ASP A 1 106 ? 14.888 5.330 -12.620 1.00 84.06 106 ASP A N 1
ATOM 819 C CA . ASP A 1 106 ? 14.394 5.602 -11.253 1.00 84.06 106 ASP A CA 1
ATOM 820 C C . ASP A 1 106 ? 13.457 6.830 -11.131 1.00 84.06 106 ASP A C 1
ATOM 822 O O . ASP A 1 106 ? 13.210 7.370 -10.049 1.00 84.06 106 ASP A O 1
ATOM 826 N N . LYS A 1 107 ? 12.875 7.270 -12.253 1.00 85.25 107 LYS A N 1
ATOM 827 C CA . LYS A 1 107 ? 11.921 8.389 -12.323 1.00 85.25 107 LYS A CA 1
ATOM 828 C C . LYS A 1 107 ? 10.473 7.888 -12.330 1.00 85.25 107 LYS A C 1
ATOM 830 O O . LYS A 1 107 ? 10.198 6.847 -12.928 1.00 85.25 107 LYS A O 1
ATOM 835 N N . PRO A 1 108 ? 9.524 8.623 -11.725 1.00 84.38 108 PRO A N 1
ATOM 836 C CA . PRO A 1 108 ? 8.111 8.266 -11.783 1.00 84.38 108 PRO A CA 1
ATOM 837 C C . PRO A 1 108 ? 7.553 8.462 -13.203 1.00 84.38 108 PRO A C 1
ATOM 839 O O . PRO A 1 108 ? 7.547 9.575 -13.721 1.00 84.38 108 PRO A O 1
ATOM 842 N N . GLU A 1 109 ? 7.053 7.389 -13.818 1.00 88.00 109 GLU A N 1
ATOM 843 C CA . GLU A 1 109 ? 6.403 7.420 -15.142 1.00 88.00 109 GLU A CA 1
ATOM 844 C C . GLU A 1 109 ? 4.915 7.780 -15.047 1.00 88.00 109 GLU A C 1
ATOM 846 O O . GLU A 1 109 ? 4.357 8.433 -15.925 1.00 88.00 109 GLU A O 1
ATOM 851 N N . SER A 1 110 ? 4.250 7.323 -1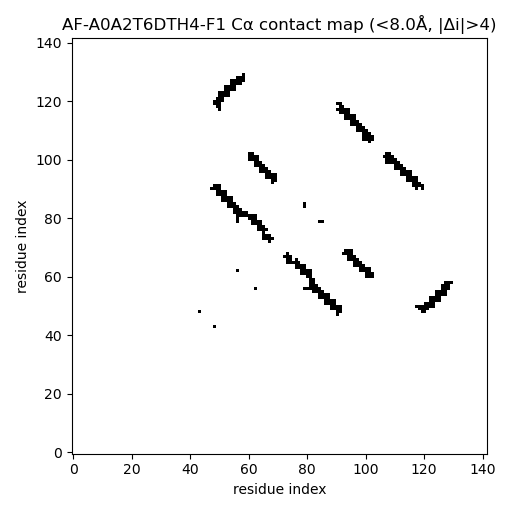3.984 1.00 89.62 110 SER A N 1
ATOM 852 C CA . SER A 1 110 ? 2.815 7.511 -13.768 1.00 89.62 110 SER A CA 1
ATOM 853 C C . SER A 1 110 ? 2.528 7.581 -12.276 1.00 89.62 110 SER A C 1
ATOM 855 O O . SER A 1 110 ? 2.709 6.587 -11.569 1.00 89.62 110 SER A O 1
ATOM 857 N N . THR A 1 111 ? 1.984 8.708 -11.822 1.00 93.12 111 THR A N 1
ATOM 858 C CA . THR A 1 111 ? 1.567 8.924 -10.430 1.00 93.12 111 THR A CA 1
ATOM 859 C C . THR A 1 111 ? 0.046 8.991 -10.331 1.00 93.12 111 THR A C 1
ATOM 861 O O . THR A 1 111 ? -0.613 9.605 -11.170 1.00 93.12 111 THR A O 1
ATOM 864 N N . ARG A 1 112 ? -0.532 8.374 -9.298 1.00 94.12 112 ARG A N 1
ATOM 865 C CA . ARG A 1 112 ? -1.964 8.452 -8.972 1.00 94.12 112 ARG A CA 1
ATOM 866 C C . ARG A 1 112 ? -2.142 8.670 -7.474 1.00 94.12 112 ARG A C 1
ATOM 868 O O . ARG A 1 112 ? -1.383 8.121 -6.681 1.00 94.12 112 ARG A O 1
ATOM 875 N N . THR A 1 113 ? -3.191 9.392 -7.101 1.00 94.81 113 THR A N 1
ATOM 876 C CA . THR A 1 113 ? -3.552 9.643 -5.699 1.00 94.81 113 THR A CA 1
ATOM 877 C C . THR A 1 113 ? -4.984 9.192 -5.450 1.00 94.81 113 THR A C 1
ATOM 879 O O . THR A 1 113 ? -5.847 9.407 -6.300 1.00 94.81 113 THR A O 1
ATOM 882 N N . PHE A 1 114 ? -5.247 8.571 -4.303 1.00 94.75 114 PHE A N 1
ATOM 883 C CA . PHE A 1 114 ? -6.597 8.216 -3.859 1.00 94.75 114 PHE A CA 1
ATOM 884 C C . PHE A 1 114 ? -6.687 8.232 -2.331 1.00 94.75 114 PHE A C 1
ATOM 886 O O . PHE A 1 114 ? -5.684 8.035 -1.646 1.00 94.75 114 PHE A O 1
ATOM 893 N N . SER A 1 115 ? -7.887 8.452 -1.798 1.00 96.19 115 SER A N 1
ATOM 894 C CA . SER A 1 115 ? -8.145 8.396 -0.355 1.00 96.19 115 SER A CA 1
ATOM 895 C C . SER A 1 115 ? -8.697 7.035 0.058 1.00 96.19 115 SER A C 1
ATOM 897 O O . SER A 1 115 ? -9.440 6.403 -0.694 1.00 96.19 115 SER A O 1
ATOM 899 N N . MET A 1 116 ? -8.365 6.598 1.270 1.00 97.00 116 MET A N 1
ATOM 900 C CA . MET A 1 116 ? -8.920 5.399 1.894 1.00 97.00 116 MET A CA 1
ATOM 901 C C . MET A 1 116 ? -9.061 5.608 3.404 1.00 97.00 116 MET A C 1
ATOM 903 O O . MET A 1 116 ? -8.155 6.120 4.063 1.00 97.00 116 MET A O 1
ATOM 907 N N . GLN A 1 117 ? -10.198 5.181 3.951 1.00 97.56 117 GLN A N 1
ATOM 908 C CA . GLN A 1 117 ? -10.414 5.075 5.389 1.00 97.56 117 GLN A CA 1
ATOM 909 C C . GLN A 1 117 ? -9.887 3.720 5.870 1.00 97.56 117 GLN A C 1
ATOM 911 O O . GLN A 1 117 ? -10.293 2.686 5.347 1.00 97.56 117 GLN A O 1
ATOM 916 N N . LEU A 1 118 ? -9.007 3.734 6.870 1.00 96.50 118 LEU A N 1
ATOM 917 C CA . LEU A 1 118 ? -8.501 2.540 7.542 1.00 96.50 118 LEU A CA 1
ATOM 918 C C . LEU A 1 118 ? -9.173 2.374 8.910 1.00 96.50 118 LEU A C 1
ATOM 920 O O . LEU A 1 118 ? -9.146 3.291 9.738 1.00 96.50 118 LEU A O 1
ATOM 924 N N . SER A 1 119 ? -9.743 1.195 9.147 1.00 95.94 119 SER A N 1
ATOM 925 C CA . SER A 1 119 ? -10.270 0.744 10.439 1.00 95.94 119 SER A CA 1
ATOM 926 C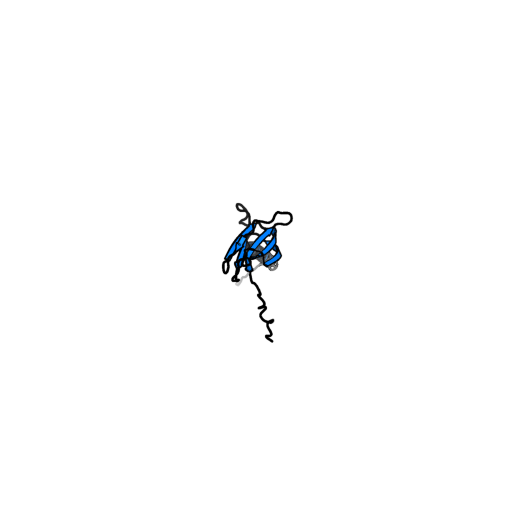 C . SER A 1 119 ? -9.223 -0.080 11.189 1.00 95.94 119 SER A C 1
ATOM 928 O O . SER A 1 119 ? -8.528 -0.904 10.593 1.00 95.94 119 SER A O 1
ATOM 930 N N . ALA A 1 120 ? -9.128 0.103 12.506 1.00 94.19 120 ALA A N 1
ATOM 931 C CA . ALA A 1 120 ? -8.296 -0.733 13.366 1.00 94.19 120 ALA A CA 1
ATOM 932 C C . ALA A 1 120 ? -8.643 -2.232 13.277 1.00 94.19 120 ALA A C 1
ATOM 934 O O . ALA A 1 120 ? -9.804 -2.596 13.101 1.00 94.19 120 ALA A O 1
ATOM 935 N N . ASP A 1 121 ? -7.628 -3.087 13.445 1.00 92.88 121 ASP A N 1
ATOM 936 C CA . ASP A 1 121 ? -7.699 -4.557 13.405 1.00 92.88 121 ASP A CA 1
ATOM 937 C C . ASP A 1 121 ? -8.195 -5.164 12.065 1.00 92.88 121 ASP A C 1
ATOM 939 O O . ASP A 1 121 ? -8.227 -6.389 11.917 1.00 92.88 121 ASP A O 1
ATOM 943 N N . GLU A 1 122 ? -8.515 -4.350 11.050 1.00 95.56 122 GLU A N 1
ATOM 944 C CA . GLU A 1 122 ? -8.832 -4.817 9.696 1.00 95.56 122 GLU A CA 1
ATOM 945 C C . GLU A 1 122 ? -7.566 -5.058 8.854 1.00 95.56 122 GLU A C 1
ATOM 947 O O . GLU A 1 122 ? -6.518 -4.434 9.041 1.00 95.56 122 GLU A O 1
ATOM 952 N N . THR A 1 123 ? -7.667 -5.988 7.896 1.00 96.69 123 THR A N 1
ATOM 953 C CA . THR A 1 123 ? -6.620 -6.259 6.899 1.00 96.69 123 THR A CA 1
ATOM 954 C C . THR A 1 123 ? -7.140 -5.953 5.498 1.00 96.69 123 THR A C 1
ATOM 956 O O . THR A 1 123 ? -8.063 -6.603 5.007 1.00 96.69 123 THR A O 1
ATOM 959 N N . TYR A 1 124 ? -6.517 -4.979 4.845 1.00 97.19 124 TYR A N 1
ATOM 960 C CA . TYR A 1 124 ? -6.812 -4.543 3.486 1.00 97.19 124 TYR A CA 1
ATOM 961 C C . TYR A 1 124 ? -5.797 -5.142 2.521 1.00 97.19 124 TYR A C 1
ATOM 963 O O . TYR A 1 124 ? -4.606 -5.199 2.825 1.00 97.19 124 TYR A O 1
ATOM 971 N N . ARG A 1 125 ? -6.248 -5.547 1.329 1.00 97.62 125 ARG A N 1
ATOM 972 C CA . ARG A 1 125 ? -5.373 -6.110 0.296 1.00 97.62 125 ARG A CA 1
ATOM 9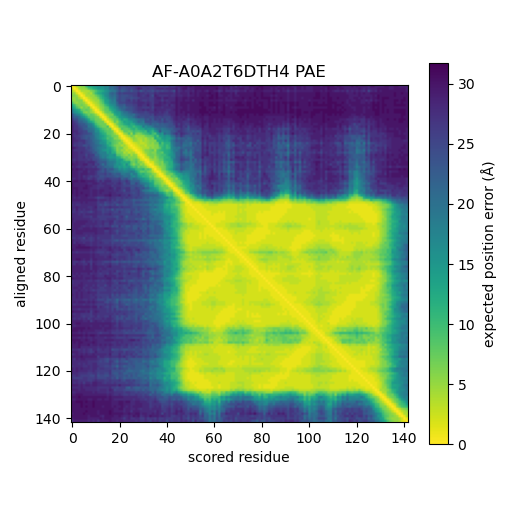73 C C . ARG A 1 125 ? -5.461 -5.313 -0.996 1.00 97.62 125 ARG A C 1
ATOM 975 O O . ARG A 1 125 ? -6.462 -5.370 -1.708 1.00 97.62 125 ARG A O 1
ATOM 982 N N . TRP A 1 126 ? -4.381 -4.617 -1.320 1.00 96.62 126 TRP A N 1
ATOM 983 C CA . TRP A 1 126 ? -4.256 -3.764 -2.495 1.00 96.62 126 TRP A CA 1
ATOM 984 C C . TRP A 1 126 ? -3.346 -4.436 -3.524 1.00 96.62 126 TRP A C 1
ATOM 986 O O . TRP A 1 126 ? -2.196 -4.761 -3.246 1.00 96.62 126 TRP A O 1
ATOM 996 N N . LYS A 1 127 ? -3.871 -4.680 -4.727 1.00 96.19 127 LYS A N 1
ATOM 997 C CA . LYS A 1 127 ? -3.108 -5.231 -5.854 1.00 96.19 127 LYS A CA 1
ATOM 998 C C . LYS A 1 127 ? -2.663 -4.094 -6.771 1.00 96.19 127 LYS A C 1
ATOM 1000 O O . LYS A 1 127 ? -3.513 -3.383 -7.304 1.00 96.19 127 LYS A O 1
ATOM 1005 N N . LEU A 1 128 ? -1.358 -3.954 -6.980 1.00 93.94 128 LEU A N 1
ATOM 1006 C CA . LEU A 1 128 ? -0.788 -3.045 -7.970 1.00 93.94 128 LEU A CA 1
ATOM 1007 C C . LEU A 1 128 ? -0.750 -3.762 -9.321 1.00 93.94 128 LEU A C 1
ATOM 1009 O O . LEU A 1 128 ? -0.110 -4.808 -9.464 1.00 93.94 128 LEU A O 1
ATOM 1013 N N . VAL A 1 129 ? -1.463 -3.202 -10.296 1.00 91.31 129 VAL A N 1
ATOM 1014 C CA . VAL A 1 129 ? -1.568 -3.712 -11.667 1.00 91.31 129 VAL A CA 1
ATOM 1015 C C . VAL A 1 129 ? -1.408 -2.565 -12.660 1.00 91.31 129 VAL A C 1
ATOM 1017 O O . VAL A 1 129 ? -2.064 -1.530 -12.543 1.00 91.31 129 VAL A O 1
ATOM 1020 N N . THR A 1 130 ? -0.562 -2.758 -13.667 1.00 80.38 130 THR A N 1
ATOM 1021 C CA . THR A 1 130 ? -0.495 -1.903 -14.853 1.00 80.38 130 THR A CA 1
ATOM 1022 C C . THR A 1 130 ? -1.283 -2.560 -15.975 1.00 80.38 130 THR A C 1
ATOM 1024 O O . THR A 1 130 ? -0.868 -3.592 -16.502 1.00 80.38 130 THR A O 1
ATOM 1027 N N . LEU A 1 131 ? -2.394 -1.943 -16.378 1.00 66.25 131 LEU A N 1
ATOM 1028 C CA . LEU A 1 131 ? -2.961 -2.178 -17.704 1.00 66.25 131 LEU A CA 1
ATOM 1029 C C . LEU A 1 131 ? -2.054 -1.464 -18.710 1.00 66.25 131 LEU A C 1
ATOM 1031 O O . LEU A 1 131 ? -2.261 -0.291 -19.011 1.00 66.25 131 LEU A O 1
ATOM 1035 N N . LEU A 1 132 ? -1.005 -2.154 -19.157 1.00 58.41 132 LEU A N 1
ATOM 1036 C CA . LEU A 1 132 ? -0.209 -1.710 -20.293 1.00 58.41 132 LEU A CA 1
ATOM 1037 C C . LEU A 1 132 ? -1.026 -2.006 -21.553 1.00 58.41 132 LEU A C 1
ATOM 1039 O O . LEU A 1 132 ? -1.173 -3.162 -21.943 1.00 58.41 132 LEU A O 1
ATOM 1043 N N . THR A 1 133 ? -1.591 -0.971 -22.167 1.00 52.84 133 THR A N 1
ATOM 1044 C CA . THR A 1 133 ? -1.956 -1.040 -23.583 1.00 52.84 133 THR A CA 1
ATOM 1045 C C . THR A 1 133 ? -0.664 -1.088 -24.382 1.00 52.84 133 THR A C 1
ATOM 1047 O O . THR A 1 133 ? 0.117 -0.140 -24.325 1.00 52.84 133 THR A O 1
ATOM 1050 N N . ASP A 1 134 ? -0.440 -2.190 -25.095 1.00 48.53 134 ASP A N 1
ATOM 1051 C CA . ASP A 1 134 ? 0.660 -2.311 -26.049 1.00 48.53 134 ASP A CA 1
ATOM 1052 C C . ASP A 1 134 ? 0.502 -1.239 -27.135 1.00 48.53 134 ASP A C 1
ATOM 1054 O O . ASP A 1 134 ? -0.412 -1.305 -27.958 1.00 48.53 134 ASP A O 1
ATOM 1058 N N . ASP A 1 135 ? 1.403 -0.256 -27.158 1.00 52.72 135 ASP A N 1
ATOM 1059 C CA . ASP A 1 135 ? 1.415 0.829 -28.151 1.00 52.72 135 ASP A CA 1
ATOM 1060 C C . ASP A 1 135 ? 2.082 0.378 -29.470 1.00 52.72 135 ASP A C 1
ATOM 1062 O O . ASP A 1 135 ? 2.870 1.076 -30.105 1.00 52.72 135 ASP A O 1
ATOM 1066 N N . SER A 1 136 ? 1.804 -0.866 -29.871 1.00 54.75 136 SER A N 1
ATOM 1067 C CA . SER A 1 136 ? 2.362 -1.522 -31.060 1.00 54.75 136 SER A CA 1
ATOM 1068 C C . SER A 1 136 ? 1.556 -1.239 -32.339 1.00 54.75 136 SER A C 1
ATOM 1070 O O . SER A 1 136 ? 1.921 -1.698 -33.421 1.00 54.75 136 SER A O 1
ATOM 1072 N N . GLY A 1 137 ? 0.496 -0.428 -32.251 1.00 56.72 137 GLY A N 1
ATOM 1073 C CA . GLY A 1 137 ? -0.429 -0.102 -33.346 1.00 56.72 137 GLY A CA 1
ATOM 1074 C C . GLY A 1 137 ? 0.031 0.990 -34.325 1.00 56.72 137 GLY A C 1
ATOM 1075 O O . GLY A 1 137 ? -0.817 1.589 -34.982 1.00 56.72 137 GLY A O 1
ATOM 1076 N N . GLY A 1 138 ? 1.333 1.294 -34.407 1.00 54.09 138 GLY A N 1
ATOM 1077 C CA . GLY A 1 138 ? 1.825 2.564 -34.966 1.00 54.09 138 GLY A CA 1
ATOM 1078 C C . GLY A 1 138 ? 3.058 2.516 -35.876 1.00 54.09 138 GLY A C 1
ATOM 1079 O O . GLY A 1 138 ? 3.764 3.517 -35.969 1.00 54.09 138 GLY A O 1
ATOM 1080 N N . ARG A 1 139 ? 3.358 1.399 -36.557 1.00 54.25 139 ARG A N 1
ATOM 1081 C CA . ARG A 1 139 ? 4.407 1.377 -37.601 1.00 54.25 139 ARG A CA 1
ATOM 1082 C C . ARG A 1 139 ? 3.946 0.704 -38.893 1.00 54.25 139 ARG A C 1
ATOM 1084 O O . ARG A 1 139 ? 4.407 -0.378 -39.246 1.00 54.25 139 ARG A O 1
ATOM 1091 N N . SER A 1 140 ? 3.086 1.402 -39.630 1.00 56.56 140 SER A N 1
ATOM 1092 C CA . SER A 1 140 ? 2.944 1.185 -41.072 1.00 56.56 140 SER A CA 1
ATOM 1093 C C . SER A 1 140 ? 4.282 1.512 -41.739 1.00 56.56 140 SER A C 1
ATOM 1095 O O . SER A 1 140 ? 4.693 2.672 -41.766 1.00 56.56 140 SER A O 1
ATOM 1097 N N . ALA A 1 141 ? 4.989 0.490 -42.220 1.00 57.56 141 ALA A N 1
ATOM 1098 C CA . ALA A 1 141 ? 6.131 0.692 -43.104 1.00 57.56 141 ALA A CA 1
ATOM 1099 C C . ALA A 1 141 ? 5.646 1.241 -44.465 1.00 57.56 141 ALA A C 1
ATOM 1101 O O . ALA A 1 141 ? 4.525 0.906 -44.862 1.00 57.56 141 ALA A O 1
ATOM 1102 N N . PRO A 1 142 ? 6.442 2.089 -45.143 1.00 63.31 142 PRO A N 1
ATOM 1103 C CA . PRO A 1 142 ? 6.152 2.551 -46.501 1.00 63.31 142 PRO A CA 1
ATOM 1104 C C . PRO A 1 142 ? 6.328 1.440 -47.549 1.00 63.31 142 PRO A C 1
ATOM 1106 O O . PRO A 1 142 ? 7.169 0.539 -47.316 1.00 63.31 142 PRO A O 1
#

Secondary structure (DSSP, 8-state):
---------------SSSHHHHHHHHHHHHHHHHHHT-TTTT-TTSS--EEEEEEEE-SSS-EEEEEE-TTSPPPPPEEE-TT-EEEEEEESEEEEEEEEEE-TTS-EEEEEEEEEEEPTT-EEEEEE--------S-----